Protein AF-A0AA96QFV4-F1 (afdb_monomer)

Solvent-accessible surface area (backbone atoms only — not comparable to full-atom values): 4769 Å² total; per-residue (Å²): 134,60,60,73,77,48,75,64,53,52,48,50,54,51,55,58,47,59,68,19,26,50,96,77,77,25,50,58,66,58,29,54,51,53,52,49,60,59,54,71,40,91,33,56,80,63,82,85,73,88,77,84,79,64,58,73,72,54,34,55,54,50,53,55,48,61,73,68,48,74,76,79,81,78,84,125

pLDDT: mean 79.78, std 14.75, range [44.5, 95.25]

Foldseek 3Di:
DQDADDPVSVVVLVVLLVQQPVVVVHPPVSNVVSVVVVCPPRRNPDDDDDDDQDDDPRNVVVVVVVVVDDDPPPPD

Sequence (76 aa):
MTTPLSPDERRRRRAELRRHHPDLGGDPEAFARTQRAWASRPGAGAEVRFARRPRGVRRVLAWWRARRSPAPRRVV

Mean predicted aligned error: 12.41 Å

Radius of gyration: 17.96 Å; Cα contacts (8 Å, |Δi|>4): 38; chains: 1; bounding box: 40×22×43 Å

Secondary structure (DSSP, 8-state):
--PPPPHHHHHHHHHHHHHT-GGGT--HHHHHHHHHHHHSSTT-S----------THHHHHHHHHHHHSPPP----

Structure (mmCIF, N/CA/C/O backbone):
data_AF-A0AA96QFV4-F1
#
_entry.id   AF-A0AA96QFV4-F1
#
loop_
_atom_site.group_PDB
_atom_site.id
_atom_site.type_symbol
_atom_site.label_atom_id
_atom_site.label_alt_id
_atom_site.label_comp_id
_atom_site.label_asym_id
_atom_site.label_entity_id
_atom_site.label_seq_id
_atom_site.pdbx_PDB_ins_code
_atom_site.Cartn_x
_atom_site.Cartn_y
_atom_site.Cartn_z
_atom_site.occupancy
_atom_site.B_iso_or_equiv
_atom_site.auth_seq_id
_atom_site.auth_comp_id
_atom_site.auth_asym_id
_atom_site.auth_atom_id
_atom_site.pdbx_PDB_model_num
ATOM 1 N N . MET A 1 1 ? 6.438 -12.935 20.379 1.00 44.50 1 MET A N 1
ATOM 2 C CA . MET A 1 1 ? 5.510 -11.808 20.147 1.00 44.50 1 MET A CA 1
ATOM 3 C C . MET A 1 1 ? 5.918 -11.099 18.865 1.00 44.50 1 MET A C 1
ATOM 5 O O . MET A 1 1 ? 7.004 -10.543 18.816 1.00 44.50 1 MET A O 1
ATOM 9 N N . THR A 1 2 ? 5.116 -11.179 17.805 1.00 56.22 2 THR A N 1
ATOM 10 C CA . THR A 1 2 ? 5.352 -10.432 16.559 1.00 56.22 2 THR A CA 1
ATOM 11 C C . THR A 1 2 ? 4.828 -9.012 16.729 1.00 56.22 2 THR A C 1
ATOM 13 O O . THR A 1 2 ? 3.614 -8.804 16.771 1.00 56.22 2 THR A O 1
ATOM 16 N N . THR A 1 3 ? 5.723 -8.038 16.870 1.00 62.22 3 THR A N 1
ATOM 17 C CA . THR A 1 3 ? 5.334 -6.628 16.972 1.00 62.22 3 THR A CA 1
ATOM 18 C C . THR A 1 3 ? 4.686 -6.195 15.654 1.00 62.22 3 THR A C 1
ATOM 20 O O . THR A 1 3 ? 5.301 -6.351 14.597 1.00 62.22 3 THR A O 1
ATOM 23 N N . PRO A 1 4 ? 3.438 -5.692 15.664 1.00 69.88 4 PRO A N 1
ATOM 24 C CA . PRO A 1 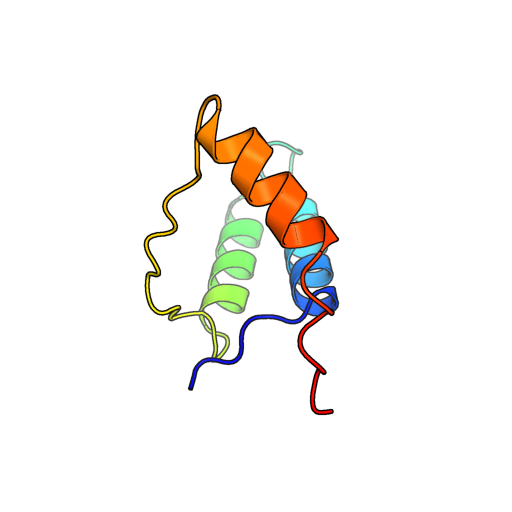4 ? 2.807 -5.204 14.447 1.00 69.88 4 PRO A CA 1
ATOM 25 C C . PRO A 1 4 ? 3.597 -4.012 13.900 1.00 69.88 4 PRO A C 1
ATOM 27 O O . PRO A 1 4 ? 3.962 -3.121 14.665 1.00 69.88 4 PRO A O 1
ATOM 30 N N . LEU A 1 5 ? 3.804 -3.974 12.576 1.00 75.56 5 LEU A N 1
ATOM 31 C CA . LEU A 1 5 ? 4.500 -2.867 11.910 1.00 75.56 5 LEU A CA 1
ATOM 32 C C . LEU A 1 5 ? 3.909 -1.524 12.344 1.00 75.56 5 LEU A C 1
ATOM 34 O O . LEU A 1 5 ? 2.686 -1.301 12.248 1.00 75.56 5 LEU A O 1
ATOM 38 N N . SER A 1 6 ? 4.788 -0.617 12.760 1.00 83.62 6 SER A N 1
ATOM 39 C CA . SER A 1 6 ? 4.413 0.745 13.105 1.00 83.62 6 SER A CA 1
ATOM 40 C C . SER A 1 6 ? 3.771 1.444 11.892 1.00 83.62 6 SER A C 1
ATOM 42 O O . SER A 1 6 ? 3.959 1.032 10.738 1.00 83.62 6 SER A O 1
ATOM 44 N N . PRO A 1 7 ? 2.962 2.499 12.099 1.00 85.19 7 PRO A N 1
ATOM 45 C CA . PRO A 1 7 ? 2.388 3.264 10.993 1.00 85.19 7 PRO A CA 1
ATOM 46 C C . PRO A 1 7 ? 3.427 3.729 9.962 1.00 85.19 7 PRO A C 1
ATOM 48 O O . PRO A 1 7 ? 3.153 3.666 8.758 1.00 85.19 7 PRO A O 1
ATOM 51 N N . ASP A 1 8 ? 4.616 4.114 10.426 1.00 86.75 8 ASP A N 1
ATOM 52 C CA . ASP A 1 8 ? 5.711 4.591 9.583 1.00 86.75 8 ASP A CA 1
ATOM 53 C C . ASP A 1 8 ? 6.360 3.461 8.792 1.00 86.75 8 ASP A C 1
ATOM 55 O O . ASP A 1 8 ? 6.599 3.605 7.594 1.00 86.75 8 ASP A O 1
ATOM 59 N N . GLU A 1 9 ? 6.555 2.294 9.402 1.00 86.31 9 GLU A N 1
ATOM 60 C CA . GLU A 1 9 ? 7.063 1.115 8.696 1.00 86.31 9 GLU A CA 1
ATOM 61 C C . GLU A 1 9 ? 6.091 0.646 7.613 1.00 86.31 9 GLU A C 1
ATOM 63 O O . GLU A 1 9 ? 6.504 0.326 6.498 1.00 86.31 9 GLU A O 1
ATOM 68 N N . ARG A 1 10 ? 4.777 0.688 7.881 1.00 86.56 10 ARG A N 1
ATOM 69 C CA . ARG A 1 10 ? 3.766 0.401 6.851 1.00 86.56 10 ARG A CA 1
ATOM 70 C C . ARG A 1 10 ? 3.824 1.405 5.704 1.00 86.56 10 ARG 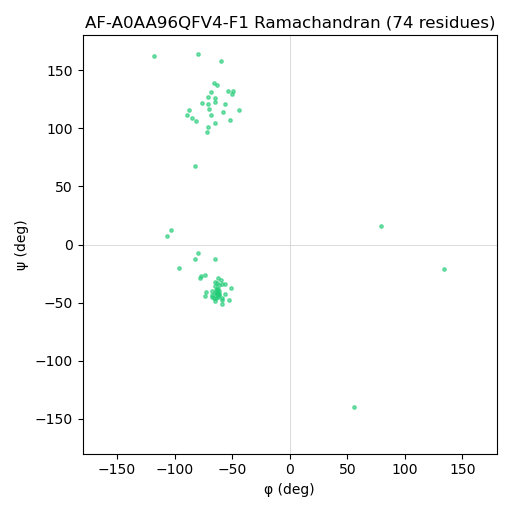A C 1
ATOM 72 O O . ARG A 1 10 ? 3.615 1.023 4.553 1.00 86.56 10 ARG A O 1
ATOM 79 N N . ARG A 1 11 ? 4.067 2.687 5.997 1.00 89.81 11 ARG A N 1
ATOM 80 C CA . ARG A 1 11 ? 4.227 3.725 4.969 1.00 89.81 11 ARG A CA 1
ATOM 81 C C . ARG A 1 11 ? 5.483 3.469 4.134 1.00 89.81 11 ARG A C 1
ATOM 83 O O . ARG A 1 11 ? 5.373 3.500 2.911 1.00 89.81 11 ARG A O 1
ATOM 90 N N . ARG A 1 12 ? 6.617 3.154 4.770 1.00 90.25 12 ARG A N 1
ATOM 91 C CA . ARG A 1 12 ? 7.883 2.808 4.098 1.00 90.25 12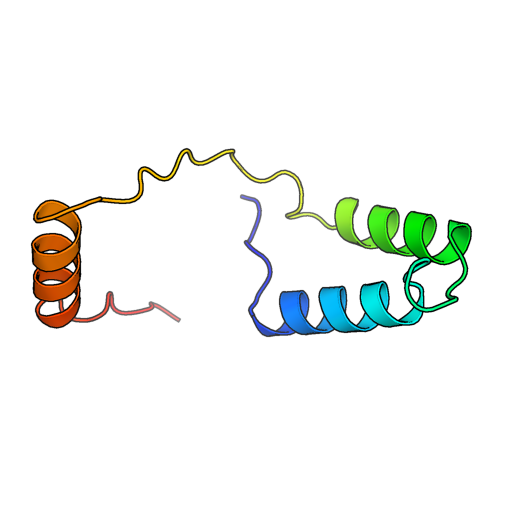 ARG A CA 1
ATOM 92 C C . ARG A 1 12 ? 7.720 1.592 3.189 1.00 90.25 12 ARG A C 1
ATOM 94 O O . ARG A 1 12 ? 7.981 1.704 1.997 1.00 90.25 12 ARG A O 1
ATOM 101 N N . ARG A 1 13 ? 7.152 0.496 3.708 1.00 89.88 13 ARG A N 1
ATOM 102 C CA . ARG A 1 13 ? 6.847 -0.714 2.929 1.00 89.88 13 ARG A CA 1
ATOM 103 C C . ARG A 1 13 ? 6.025 -0.401 1.679 1.00 89.88 13 ARG A C 1
ATOM 105 O O . ARG A 1 13 ? 6.351 -0.867 0.595 1.00 89.88 13 ARG A O 1
ATOM 112 N N . ARG A 1 14 ? 4.952 0.390 1.809 1.00 93.06 14 ARG A N 1
ATOM 113 C CA . ARG A 1 14 ? 4.108 0.753 0.656 1.00 93.06 14 ARG A CA 1
ATOM 114 C C . ARG A 1 14 ? 4.849 1.606 -0.367 1.00 93.06 14 ARG A C 1
ATOM 116 O O . ARG A 1 14 ? 4.651 1.391 -1.556 1.00 93.06 14 ARG A O 1
ATOM 123 N N . ALA A 1 15 ? 5.651 2.570 0.078 1.00 93.56 15 ALA A N 1
ATOM 124 C CA . ALA A 1 15 ? 6.418 3.425 -0.823 1.00 93.56 15 ALA A CA 1
ATOM 125 C C . ALA A 1 15 ? 7.432 2.607 -1.637 1.00 93.56 15 ALA A C 1
ATOM 127 O O . ALA A 1 15 ? 7.521 2.769 -2.850 1.00 93.56 15 ALA A O 1
ATOM 128 N N . GLU A 1 16 ? 8.126 1.679 -0.980 1.00 91.56 16 GLU A N 1
ATOM 129 C CA . GLU A 1 16 ? 9.119 0.813 -1.614 1.00 91.56 16 GLU A CA 1
ATOM 130 C C . GLU A 1 16 ? 8.482 -0.166 -2.609 1.00 91.56 16 GLU A C 1
ATOM 132 O O . GLU A 1 16 ? 8.925 -0.269 -3.748 1.00 91.56 16 GLU A O 1
ATOM 137 N N . LEU A 1 17 ? 7.375 -0.813 -2.227 1.00 92.81 17 LEU A N 1
ATOM 138 C CA . LEU A 1 17 ? 6.631 -1.698 -3.129 1.00 92.81 17 LEU A CA 1
ATOM 139 C C . LEU A 1 17 ? 6.048 -0.949 -4.328 1.00 92.81 17 LEU A C 1
ATOM 141 O O . LEU A 1 17 ? 6.062 -1.465 -5.441 1.00 92.81 17 LEU A O 1
ATOM 145 N N . ARG A 1 18 ? 5.562 0.280 -4.120 1.00 93.81 18 ARG A N 1
ATOM 146 C CA . ARG A 1 18 ? 5.026 1.112 -5.202 1.00 93.81 18 ARG A CA 1
ATOM 147 C C . ARG A 1 18 ? 6.101 1.489 -6.223 1.00 93.81 18 ARG A C 1
ATOM 149 O O . ARG A 1 18 ? 5.778 1.589 -7.398 1.00 93.81 18 ARG A O 1
ATOM 156 N N . ARG A 1 19 ? 7.359 1.661 -5.801 1.00 93.62 19 ARG A N 1
ATOM 157 C CA . ARG A 1 19 ? 8.485 1.986 -6.694 1.00 93.62 19 ARG A CA 1
ATOM 158 C C . ARG A 1 19 ? 8.767 0.888 -7.724 1.00 93.62 19 ARG A C 1
ATOM 160 O O . ARG A 1 19 ? 9.183 1.206 -8.829 1.00 93.62 19 ARG A O 1
ATOM 167 N N . HIS A 1 20 ? 8.544 -0.374 -7.365 1.00 94.06 20 HIS A N 1
ATOM 168 C CA . HIS A 1 20 ? 8.820 -1.527 -8.229 1.00 94.06 20 HIS A CA 1
ATOM 169 C C . HIS A 1 20 ? 7.552 -2.169 -8.809 1.00 94.06 20 HIS A C 1
ATOM 171 O O . HIS A 1 20 ? 7.634 -3.226 -9.415 1.00 94.06 20 HIS A O 1
ATOM 177 N N . HIS A 1 21 ? 6.374 -1.572 -8.616 1.00 93.62 21 HIS A N 1
ATOM 178 C CA . HIS A 1 21 ? 5.113 -2.239 -8.932 1.00 93.62 21 HIS A CA 1
ATOM 179 C C . HIS A 1 21 ? 4.965 -2.519 -10.442 1.00 93.62 21 HIS A C 1
ATOM 181 O O . HIS A 1 21 ? 5.032 -1.565 -11.223 1.00 93.62 21 HIS A O 1
ATOM 187 N N . PRO A 1 22 ? 4.695 -3.769 -10.864 1.00 94.38 22 PRO A N 1
ATOM 188 C CA . PRO A 1 22 ? 4.621 -4.131 -12.283 1.00 94.38 22 PRO A CA 1
ATOM 189 C C . PRO A 1 22 ? 3.516 -3.376 -13.032 1.00 94.38 22 PRO A C 1
ATOM 191 O O . PRO A 1 22 ? 3.761 -2.854 -14.113 1.00 94.38 22 PRO A O 1
ATOM 194 N N . ASP A 1 23 ? 2.346 -3.185 -12.413 1.00 94.31 23 ASP A N 1
ATOM 195 C CA . ASP A 1 23 ? 1.246 -2.409 -13.018 1.00 94.31 23 ASP A CA 1
ATOM 196 C C . ASP A 1 23 ? 1.571 -0.917 -13.227 1.00 94.31 23 ASP A C 1
ATOM 198 O O . ASP A 1 23 ? 0.829 -0.208 -13.899 1.00 94.31 23 ASP A O 1
ATOM 202 N N . LEU A 1 24 ? 2.661 -0.416 -12.636 1.00 93.56 24 LEU A N 1
ATOM 203 C CA . LEU A 1 24 ? 3.159 0.948 -12.838 1.00 93.56 24 LEU A CA 1
ATOM 204 C C . LEU A 1 24 ? 4.377 0.985 -13.779 1.00 93.56 24 LEU A C 1
ATOM 206 O O . LEU A 1 24 ? 5.065 2.002 -13.836 1.00 93.56 24 LEU A O 1
ATOM 210 N N . GLY A 1 25 ? 4.668 -0.117 -14.480 1.00 91.50 25 GLY A N 1
ATOM 211 C CA . GLY A 1 25 ? 5.852 -0.266 -15.331 1.00 91.50 25 GLY A CA 1
ATOM 212 C C . GLY A 1 25 ? 7.140 -0.590 -14.565 1.00 91.50 25 GLY A C 1
ATOM 213 O O . GLY A 1 25 ? 8.230 -0.415 -15.101 1.00 91.50 25 GLY A O 1
ATOM 214 N N . GLY A 1 26 ? 7.037 -1.016 -13.302 1.00 91.69 26 GLY A N 1
ATOM 215 C CA . GLY A 1 26 ? 8.179 -1.447 -12.496 1.00 91.69 26 GLY A CA 1
ATOM 216 C C . GLY A 1 26 ? 8.636 -2.877 -12.803 1.00 91.69 26 GLY A C 1
ATOM 217 O O . GLY A 1 26 ? 7.907 -3.665 -13.400 1.00 91.69 26 GLY A O 1
ATOM 218 N N . ASP A 1 27 ? 9.847 -3.221 -12.360 1.00 95.19 27 ASP A N 1
ATOM 219 C CA . ASP A 1 27 ? 10.413 -4.568 -12.511 1.00 95.19 27 ASP A CA 1
ATOM 220 C C . ASP A 1 27 ? 9.689 -5.592 -11.599 1.00 95.19 27 ASP A C 1
ATOM 222 O O . ASP A 1 27 ? 9.788 -5.484 -10.365 1.00 95.19 27 ASP A O 1
ATOM 226 N N . PRO A 1 28 ? 9.009 -6.613 -12.168 1.00 93.25 28 PRO A N 1
ATOM 227 C CA . PRO A 1 28 ? 8.337 -7.659 -11.398 1.00 93.25 28 PRO A CA 1
ATOM 228 C C . PRO A 1 28 ? 9.282 -8.434 -10.472 1.00 93.25 28 PRO A C 1
ATOM 230 O O . PRO A 1 28 ? 8.887 -8.837 -9.372 1.00 93.25 28 PRO A O 1
ATOM 233 N N . GLU A 1 29 ? 10.538 -8.638 -10.874 1.00 95.25 29 GLU A N 1
ATOM 234 C CA . GLU A 1 29 ? 11.499 -9.362 -10.050 1.00 95.25 29 GLU A CA 1
ATOM 235 C C . GLU A 1 29 ? 11.958 -8.526 -8.860 1.00 95.25 29 GLU A C 1
ATOM 237 O O . GLU A 1 29 ? 11.996 -9.025 -7.730 1.00 95.25 29 GLU A O 1
ATOM 242 N N . ALA A 1 30 ? 12.268 -7.244 -9.083 1.00 92.69 30 ALA A N 1
ATOM 243 C CA . ALA A 1 30 ? 12.554 -6.303 -8.005 1.00 92.69 30 ALA A CA 1
ATOM 244 C C . ALA A 1 30 ? 11.389 -6.239 -7.019 1.00 92.69 30 ALA A C 1
ATOM 246 O O . ALA A 1 30 ? 11.609 -6.322 -5.811 1.00 92.69 30 ALA A O 1
ATOM 247 N N . PHE A 1 31 ? 10.151 -6.204 -7.513 1.00 93.75 31 PHE A N 1
ATOM 248 C CA . PHE A 1 31 ? 8.967 -6.246 -6.665 1.00 93.75 31 PHE A CA 1
ATOM 249 C C . PHE A 1 31 ? 8.912 -7.510 -5.799 1.00 93.75 31 PHE A C 1
ATOM 251 O O . PHE A 1 31 ? 8.711 -7.427 -4.584 1.00 93.75 31 PHE A O 1
ATOM 258 N N . ALA A 1 32 ? 9.137 -8.687 -6.389 1.00 93.06 32 ALA A N 1
ATOM 259 C CA . ALA A 1 32 ? 9.148 -9.955 -5.663 1.00 93.06 32 ALA A CA 1
ATOM 260 C C . ALA A 1 32 ? 10.297 -10.046 -4.640 1.00 93.06 32 ALA A C 1
ATOM 262 O O . ALA A 1 32 ? 10.121 -10.616 -3.557 1.00 93.06 32 ALA A O 1
ATOM 263 N N . ARG A 1 33 ? 11.475 -9.486 -4.948 1.00 93.62 33 ARG A N 1
ATOM 264 C CA . ARG A 1 33 ? 12.604 -9.379 -4.005 1.00 93.62 33 ARG A CA 1
ATOM 265 C C . ARG A 1 33 ? 12.249 -8.471 -2.826 1.00 93.62 33 ARG A C 1
ATOM 267 O O . ARG A 1 33 ? 12.389 -8.894 -1.678 1.00 93.62 33 ARG A O 1
ATOM 274 N N . THR A 1 34 ? 11.704 -7.283 -3.089 1.00 91.44 34 THR A N 1
ATOM 275 C CA . THR A 1 34 ? 11.262 -6.342 -2.049 1.00 91.44 34 THR A CA 1
ATOM 276 C C . THR A 1 34 ? 10.152 -6.940 -1.183 1.00 91.44 34 THR A C 1
ATOM 278 O O . THR A 1 34 ? 10.202 -6.833 0.042 1.00 91.44 34 THR A O 1
ATOM 281 N N . GLN A 1 35 ? 9.171 -7.635 -1.770 1.00 90.56 35 GLN A N 1
ATOM 282 C CA . GLN A 1 35 ? 8.131 -8.322 -0.996 1.00 90.56 35 GLN A CA 1
ATOM 283 C C . GLN A 1 35 ? 8.713 -9.366 -0.038 1.00 90.56 35 GLN A C 1
ATOM 285 O O . GLN A 1 35 ? 8.342 -9.379 1.137 1.00 90.56 35 GLN A O 1
ATOM 290 N N . ARG A 1 36 ? 9.645 -10.205 -0.510 1.00 89.69 36 ARG A N 1
ATOM 291 C CA . ARG A 1 36 ? 10.314 -11.215 0.325 1.00 89.69 36 ARG A CA 1
ATOM 292 C C . ARG A 1 36 ? 11.124 -10.583 1.454 1.00 89.69 36 ARG A C 1
ATOM 294 O O . ARG A 1 36 ? 11.015 -11.041 2.586 1.00 89.69 36 ARG A O 1
ATOM 301 N N . ALA A 1 37 ? 11.850 -9.500 1.181 1.00 87.94 37 ALA A N 1
ATOM 302 C CA 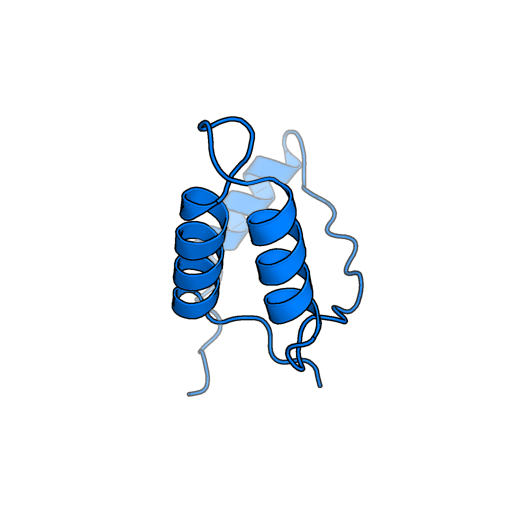. ALA A 1 37 ? 12.618 -8.771 2.192 1.00 87.94 37 ALA A CA 1
ATOM 303 C C . ALA A 1 37 ? 11.736 -8.186 3.310 1.00 87.94 37 ALA A C 1
ATOM 305 O O . ALA A 1 37 ? 12.133 -8.153 4.472 1.00 87.94 37 ALA A O 1
ATOM 306 N N . TRP A 1 38 ? 10.516 -7.747 2.986 1.00 85.31 38 TRP A N 1
ATOM 307 C CA . TRP A 1 38 ? 9.553 -7.295 3.995 1.00 85.31 38 TRP A CA 1
ATOM 308 C C . TRP A 1 38 ? 8.861 -8.445 4.732 1.00 85.31 38 TRP A C 1
ATOM 310 O O . TRP A 1 38 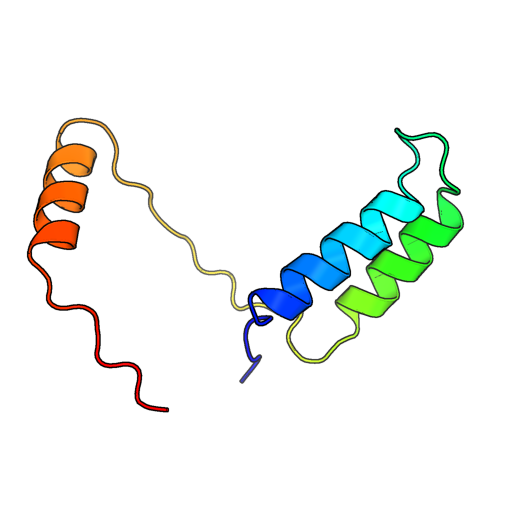? 8.477 -8.269 5.888 1.00 85.31 38 TRP A O 1
ATOM 320 N N . ALA A 1 39 ? 8.703 -9.603 4.088 1.00 78.38 39 ALA A N 1
ATOM 321 C CA . ALA A 1 39 ? 8.116 -10.799 4.686 1.00 78.38 39 ALA A CA 1
ATOM 322 C C . ALA A 1 39 ? 9.083 -11.547 5.620 1.00 78.38 39 ALA A C 1
ATOM 324 O O . ALA A 1 39 ? 8.634 -12.200 6.553 1.00 78.38 39 ALA A O 1
ATOM 325 N N . SER A 1 40 ? 10.398 -11.439 5.415 1.00 71.88 40 SER A N 1
ATOM 326 C CA . SER A 1 40 ? 11.405 -12.046 6.295 1.00 71.88 40 SER A CA 1
ATOM 327 C C . SER A 1 40 ? 11.671 -11.243 7.573 1.00 71.88 40 SER A C 1
ATOM 329 O O . SER A 1 40 ? 12.373 -11.721 8.463 1.00 71.88 40 SER A O 1
ATOM 331 N N . ARG A 1 41 ? 11.103 -10.033 7.710 1.00 67.31 41 ARG A N 1
ATOM 332 C CA . ARG A 1 41 ? 11.249 -9.234 8.935 1.00 67.31 41 ARG A CA 1
ATOM 333 C C . ARG A 1 41 ? 10.491 -9.898 10.098 1.00 67.31 41 ARG A C 1
ATOM 335 O O . ARG A 1 41 ? 9.304 -10.213 9.944 1.00 67.31 41 ARG A O 1
ATOM 342 N N . PRO A 1 42 ? 11.127 -10.069 11.275 1.00 54.50 42 PRO A N 1
ATOM 343 C CA . PRO A 1 42 ? 10.467 -10.616 12.456 1.00 54.50 42 PRO A CA 1
ATOM 344 C C . PRO A 1 42 ? 9.258 -9.742 12.809 1.00 54.50 42 PRO A C 1
ATOM 346 O O . PRO A 1 42 ? 9.395 -8.559 13.103 1.00 54.50 42 PRO A O 1
ATOM 349 N N . GLY A 1 43 ? 8.056 -10.312 12.689 1.00 57.00 43 GLY A N 1
ATOM 350 C CA . GLY A 1 43 ? 6.791 -9.567 12.746 1.00 57.00 43 GLY A CA 1
ATOM 351 C C . GLY A 1 43 ? 5.790 -9.926 11.642 1.00 57.00 43 GLY A C 1
ATOM 352 O O . GLY A 1 43 ? 4.594 -9.697 11.806 1.00 57.00 43 GLY A O 1
ATOM 353 N N . ALA A 1 44 ? 6.254 -10.511 10.532 1.00 54.31 44 ALA A N 1
ATOM 354 C CA . ALA A 1 44 ? 5.420 -10.824 9.367 1.00 54.31 44 ALA A CA 1
ATOM 355 C C . ALA A 1 44 ? 4.608 -12.133 9.475 1.00 54.31 44 ALA A C 1
ATOM 357 O O . ALA A 1 44 ? 3.687 -12.343 8.687 1.00 54.31 44 ALA A O 1
ATOM 358 N N . GLY A 1 45 ? 4.895 -12.985 10.464 1.00 54.78 45 GLY A N 1
ATOM 359 C CA . GLY A 1 45 ? 4.067 -14.140 10.830 1.00 54.78 45 GLY A CA 1
ATOM 360 C C . GLY A 1 45 ? 2.917 -13.717 11.741 1.00 54.78 45 GLY A C 1
ATOM 361 O O . GLY A 1 45 ? 2.935 -13.997 12.935 1.00 54.78 45 GLY A O 1
ATOM 362 N N . ALA A 1 46 ? 1.969 -12.947 11.209 1.00 59.28 46 ALA A N 1
ATOM 363 C CA . ALA A 1 46 ? 0.869 -12.407 11.996 1.00 59.28 46 ALA A CA 1
ATOM 364 C C . ALA A 1 46 ? -0.114 -13.517 12.404 1.00 59.28 46 ALA A C 1
ATOM 366 O O . ALA A 1 46 ? -0.650 -14.223 11.553 1.00 59.28 46 ALA A O 1
ATOM 367 N N . GLU A 1 47 ? -0.393 -13.614 13.706 1.00 60.50 47 GLU A N 1
ATOM 368 C CA . GLU A 1 47 ? -1.578 -14.284 14.247 1.00 60.50 47 GLU A CA 1
ATOM 369 C C . GLU A 1 47 ? -2.810 -13.866 13.422 1.00 60.50 47 GLU A C 1
ATOM 371 O O . GLU A 1 47 ? -3.165 -12.681 13.363 1.00 60.50 47 GLU A O 1
ATOM 376 N N . VAL A 1 48 ? -3.437 -14.821 12.729 1.00 64.62 48 VAL A N 1
ATOM 377 C CA . VAL A 1 48 ? -4.594 -14.547 11.870 1.00 64.62 48 VAL A CA 1
ATOM 378 C C . VAL A 1 48 ? -5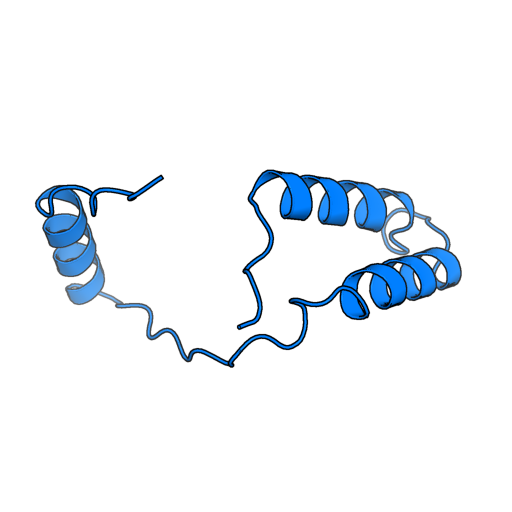.792 -14.239 12.763 1.00 64.62 48 VAL A C 1
ATOM 380 O O . VAL A 1 48 ? -6.471 -15.131 13.266 1.00 64.62 48 VAL A O 1
ATOM 383 N N . ARG A 1 49 ? -6.063 -12.949 12.978 1.00 67.00 49 ARG A N 1
ATOM 384 C CA . ARG A 1 49 ? -7.239 -12.496 13.727 1.00 67.00 49 ARG A CA 1
ATOM 385 C C . ARG A 1 49 ? -8.415 -12.302 12.783 1.00 67.00 49 ARG A C 1
ATOM 387 O O . ARG A 1 49 ? -8.443 -11.363 11.987 1.00 67.00 49 ARG A O 1
ATOM 394 N N . PHE A 1 50 ? -9.423 -13.157 12.912 1.00 74.38 50 PHE A N 1
ATOM 395 C CA . PHE A 1 50 ? -10.689 -12.989 12.208 1.00 74.38 50 PHE A CA 1
ATOM 396 C C . PHE A 1 50 ? -11.462 -11.803 12.795 1.00 74.38 50 PHE A C 1
ATOM 398 O O . PHE A 1 50 ? -12.088 -11.891 13.850 1.00 74.38 50 PHE A O 1
ATOM 405 N N . ALA A 1 51 ? -11.423 -10.662 12.108 1.00 72.94 51 ALA A N 1
ATOM 406 C CA . ALA A 1 51 ? -12.187 -9.485 12.499 1.00 72.94 51 ALA A CA 1
ATOM 407 C C . ALA A 1 51 ? -13.594 -9.528 11.881 1.00 72.94 51 ALA A C 1
ATOM 409 O O . ALA A 1 51 ? -13.763 -9.422 10.665 1.00 72.94 51 ALA A O 1
ATOM 410 N N . ARG A 1 52 ? -14.637 -9.624 12.715 1.00 80.38 52 ARG A N 1
ATOM 411 C CA . ARG A 1 52 ? -16.028 -9.530 12.247 1.00 80.38 52 ARG A CA 1
ATOM 412 C C . ARG A 1 52 ? -16.457 -8.067 12.158 1.00 80.38 52 ARG A C 1
ATOM 414 O O . ARG A 1 52 ? -16.684 -7.414 13.174 1.00 80.38 52 ARG A O 1
ATOM 421 N N . ARG A 1 53 ? -16.611 -7.542 10.938 1.00 77.50 53 ARG A N 1
ATOM 422 C CA . ARG A 1 53 ? -17.082 -6.163 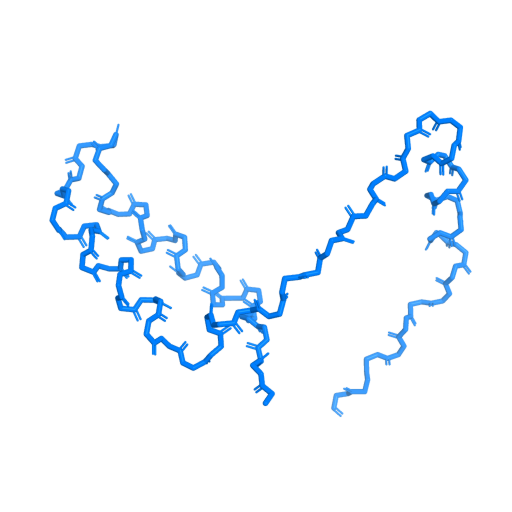10.728 1.00 77.50 53 ARG A CA 1
ATOM 423 C C . ARG A 1 53 ? -18.600 -6.069 10.959 1.00 77.50 53 ARG A C 1
ATOM 425 O O . ARG A 1 53 ? -19.348 -6.759 10.262 1.00 77.50 53 ARG A O 1
ATOM 432 N N . PRO A 1 54 ? -19.086 -5.224 11.887 1.00 84.25 54 PRO A N 1
ATOM 433 C CA . PRO A 1 54 ? -20.520 -5.043 12.083 1.00 84.25 54 PRO A CA 1
ATOM 434 C C . PRO A 1 54 ? -21.157 -4.395 10.843 1.00 84.25 54 PRO A C 1
ATOM 436 O O . PRO A 1 54 ? -20.587 -3.482 10.242 1.00 84.25 54 PRO A O 1
ATOM 439 N N . ARG A 1 55 ? -22.342 -4.880 10.457 1.00 86.19 55 ARG A N 1
ATOM 440 C CA . ARG A 1 55 ? -23.139 -4.395 9.314 1.00 86.19 55 ARG A CA 1
ATOM 441 C C . ARG A 1 55 ? -24.494 -3.851 9.787 1.00 86.19 55 ARG A C 1
ATOM 443 O O . ARG A 1 55 ? -24.913 -4.142 10.908 1.00 86.19 55 ARG A O 1
ATOM 450 N N . GLY A 1 56 ? -25.161 -3.062 8.943 1.00 90.81 56 GLY A N 1
ATOM 451 C CA . GLY A 1 56 ? -26.485 -2.489 9.225 1.00 90.81 56 GLY A CA 1
ATOM 452 C C . GLY A 1 56 ? -26.525 -1.674 10.522 1.00 90.81 56 GLY A C 1
ATOM 453 O O . GLY A 1 56 ? -25.557 -0.992 10.864 1.00 90.81 56 GLY A O 1
ATOM 454 N N . VAL A 1 57 ? -27.610 -1.804 11.287 1.00 91.56 57 VAL A N 1
ATOM 455 C CA . VAL A 1 57 ? -27.809 -1.106 12.574 1.00 91.56 57 VAL A CA 1
ATOM 456 C C . VAL A 1 57 ? -26.674 -1.385 13.570 1.00 91.56 57 VAL A C 1
ATOM 458 O O . VAL A 1 57 ? -26.234 -0.487 14.288 1.00 91.56 57 VAL A O 1
ATOM 461 N N . ARG A 1 58 ? -26.092 -2.594 13.558 1.00 87.44 58 ARG A N 1
ATOM 462 C CA . ARG A 1 58 ? -24.947 -2.932 14.425 1.00 87.44 58 ARG A CA 1
ATOM 463 C C . ARG A 1 58 ? -23.716 -2.074 14.131 1.00 87.44 58 ARG A C 1
ATOM 465 O O . ARG A 1 58 ? -22.925 -1.837 15.040 1.00 87.44 58 ARG A O 1
ATOM 472 N N . ARG A 1 59 ? -23.541 -1.595 12.892 1.00 87.56 59 ARG A N 1
ATOM 473 C CA . ARG A 1 59 ? -22.454 -0.670 12.527 1.00 87.56 59 ARG A CA 1
ATOM 474 C C . ARG A 1 59 ? -22.643 0.691 13.191 1.00 87.56 59 ARG A C 1
ATOM 476 O O . ARG A 1 59 ? -21.675 1.235 13.714 1.00 87.56 59 ARG A O 1
ATOM 483 N N . VAL A 1 60 ? -23.872 1.207 13.189 1.00 90.00 60 VAL A N 1
ATOM 484 C CA . VAL A 1 60 ? -24.217 2.496 13.811 1.00 90.00 60 VAL A CA 1
ATOM 485 C C . VAL A 1 60 ? -23.989 2.429 15.319 1.00 90.00 60 VAL A C 1
ATOM 487 O O . VAL A 1 60 ? -23.302 3.280 15.878 1.00 90.00 60 VAL A O 1
ATOM 490 N N . LEU A 1 61 ? -24.457 1.356 15.964 1.00 90.44 61 LEU A N 1
ATOM 491 C CA . LEU A 1 61 ? -24.234 1.133 17.395 1.00 90.44 61 LEU A CA 1
ATOM 492 C C . LEU A 1 61 ? -22.746 1.002 17.743 1.00 90.44 61 LEU A C 1
ATOM 494 O O . LEU A 1 61 ? -22.293 1.588 18.723 1.00 90.44 61 LEU A O 1
ATOM 498 N N . ALA A 1 62 ? -21.970 0.265 16.943 1.00 87.38 62 ALA A N 1
ATOM 499 C CA . ALA A 1 62 ? -20.530 0.124 17.158 1.00 87.38 62 ALA A CA 1
ATOM 500 C C . ALA A 1 62 ? -19.793 1.466 17.027 1.00 87.38 62 ALA A C 1
ATOM 502 O O . ALA A 1 62 ? -18.933 1.773 17.847 1.00 87.38 62 ALA A O 1
ATOM 503 N N . TRP A 1 63 ? -20.160 2.283 16.038 1.00 86.31 63 TRP A N 1
ATOM 504 C CA . TRP A 1 63 ? -19.621 3.633 15.868 1.00 86.31 63 TRP A CA 1
ATOM 505 C C . TRP A 1 63 ? -19.969 4.547 17.045 1.00 86.31 63 TRP A C 1
ATOM 507 O O . TRP A 1 63 ? -19.110 5.271 17.543 1.00 86.31 63 TRP A O 1
ATOM 517 N N . TRP A 1 64 ? -21.205 4.477 17.538 1.00 89.06 64 TRP A N 1
ATOM 518 C CA . TRP A 1 64 ? -21.641 5.281 18.674 1.00 89.06 64 TRP A CA 1
ATOM 519 C C . TRP A 1 64 ? -20.947 4.870 19.976 1.00 89.06 64 TRP A C 1
ATOM 521 O O . TRP A 1 64 ? -20.507 5.732 20.735 1.00 89.06 64 TRP A O 1
ATOM 531 N N . ARG A 1 65 ? -20.755 3.563 20.206 1.00 85.44 65 ARG A N 1
ATOM 532 C CA . ARG A 1 65 ? -19.944 3.066 21.330 1.00 85.44 65 ARG A CA 1
ATOM 533 C C . ARG A 1 65 ? -18.491 3.511 21.216 1.00 85.44 65 ARG A C 1
ATOM 535 O O . ARG A 1 65 ? -17.949 4.010 22.191 1.00 85.44 65 ARG A O 1
ATOM 542 N N . ALA A 1 66 ? -17.88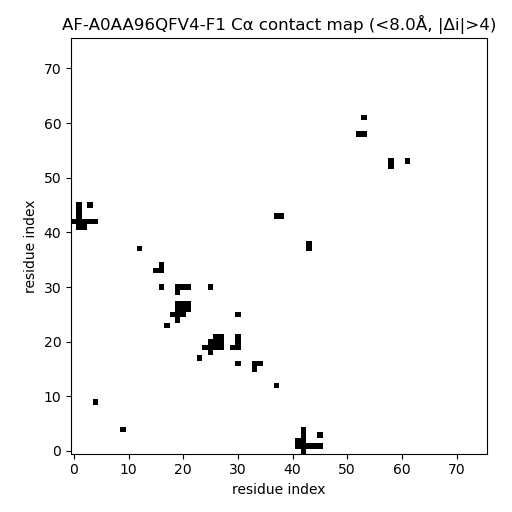9 3.408 20.030 1.00 83.19 66 ALA A N 1
ATOM 543 C CA . ALA A 1 66 ? -16.506 3.829 19.805 1.00 83.19 66 ALA A CA 1
ATOM 544 C C . ALA A 1 66 ? -16.283 5.324 20.093 1.00 83.19 66 ALA A C 1
ATOM 546 O O . ALA A 1 66 ? -15.201 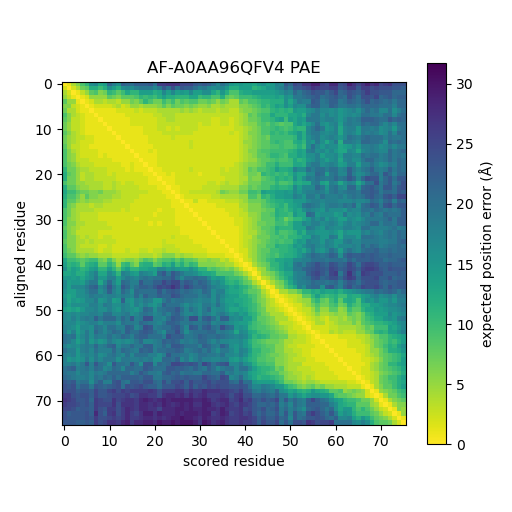5.701 20.523 1.00 83.19 66 ALA A O 1
ATOM 547 N N . ARG A 1 67 ? -17.305 6.167 19.897 1.00 80.44 67 ARG A N 1
ATOM 548 C CA . ARG A 1 67 ? -17.264 7.594 20.260 1.00 80.44 67 ARG A CA 1
ATOM 549 C C . ARG A 1 67 ? -17.355 7.859 21.761 1.00 80.44 67 ARG A C 1
ATOM 551 O O . ARG A 1 67 ? -16.914 8.909 22.206 1.00 80.44 67 ARG A O 1
ATOM 558 N N . ARG A 1 68 ? -17.969 6.950 22.520 1.00 78.56 68 ARG A N 1
ATOM 559 C CA . ARG A 1 68 ? -18.173 7.089 23.971 1.00 78.56 68 ARG A CA 1
ATOM 560 C C . ARG A 1 68 ? -17.117 6.386 24.805 1.00 78.56 68 ARG A C 1
ATOM 562 O O . ARG A 1 68 ? -16.975 6.704 25.979 1.00 78.56 68 ARG A O 1
ATOM 569 N N . SER A 1 69 ? -16.402 5.426 24.232 1.00 68.44 69 SER A N 1
ATOM 570 C CA . SER A 1 69 ? -15.289 4.784 24.914 1.00 68.44 69 SER A CA 1
ATOM 571 C C . SER A 1 69 ? -14.120 5.768 25.015 1.00 68.44 69 SER A C 1
ATOM 573 O O . SER A 1 69 ? -13.632 6.219 23.976 1.00 68.44 69 SER A O 1
ATOM 575 N N . PRO A 1 70 ? -13.642 6.090 26.232 1.00 60.94 70 PRO A N 1
ATOM 576 C CA . PRO A 1 70 ? -12.367 6.768 26.404 1.00 60.94 70 PRO A CA 1
ATOM 577 C C . PRO A 1 70 ? -11.307 5.958 25.664 1.00 60.94 70 PRO A C 1
ATOM 579 O O . PRO A 1 70 ? -11.280 4.729 25.780 1.00 60.94 70 PRO A O 1
ATOM 582 N N . ALA A 1 71 ? -10.477 6.626 24.862 1.00 61.97 71 ALA A N 1
ATOM 583 C CA . ALA A 1 71 ? -9.392 5.959 24.158 1.00 61.97 71 ALA A CA 1
ATOM 584 C C . ALA A 1 71 ? -8.602 5.097 25.162 1.00 61.97 71 ALA A C 1
ATOM 586 O O . ALA A 1 71 ? -8.282 5.595 26.247 1.00 61.97 71 ALA A O 1
ATOM 587 N N . PRO A 1 72 ? -8.304 3.821 24.854 1.00 56.22 72 PRO A N 1
ATOM 588 C CA . PRO A 1 72 ? -7.465 3.024 25.733 1.00 56.22 72 PRO A CA 1
ATOM 589 C C . PRO A 1 72 ? -6.147 3.778 25.913 1.00 56.22 72 PRO A C 1
ATOM 591 O O . PRO A 1 72 ? -5.478 4.097 24.927 1.00 56.22 72 PRO A O 1
ATOM 594 N N . ARG A 1 73 ? -5.823 4.117 27.169 1.00 51.16 73 ARG A N 1
ATOM 595 C CA . ARG A 1 73 ? -4.545 4.725 27.550 1.00 51.16 73 ARG A CA 1
ATOM 596 C C . ARG A 1 73 ? -3.441 3.848 26.967 1.00 51.16 73 ARG A C 1
ATOM 598 O O . ARG A 1 73 ? -3.226 2.726 27.416 1.00 51.16 73 ARG A O 1
ATOM 605 N N . ARG A 1 74 ? -2.785 4.348 25.919 1.00 55.06 74 ARG A N 1
ATOM 606 C CA . ARG A 1 74 ? -1.540 3.784 25.407 1.00 55.06 74 ARG A CA 1
ATOM 607 C C . ARG A 1 74 ? -0.517 3.977 26.519 1.00 55.06 74 ARG A C 1
ATOM 609 O O . ARG A 1 74 ? -0.108 5.105 26.765 1.00 55.06 74 ARG A O 1
ATOM 616 N N . VAL A 1 75 ? -0.183 2.899 27.220 1.00 49.34 75 VAL A N 1
ATOM 617 C CA . VAL A 1 75 ? 1.023 2.855 28.046 1.00 49.34 75 VAL A CA 1
ATOM 618 C C . VAL A 1 75 ? 2.184 2.886 27.052 1.00 49.34 75 VAL A C 1
ATOM 620 O O . VAL A 1 75 ? 2.285 1.994 26.205 1.00 49.34 75 VAL A O 1
ATOM 623 N N . VAL A 1 76 ? 2.915 4.000 27.061 1.00 46.56 76 VAL A N 1
ATOM 624 C CA . VAL A 1 76 ? 4.175 4.203 26.333 1.00 46.56 76 VAL A CA 1
ATOM 625 C C . VAL A 1 76 ? 5.299 3.698 27.215 1.00 46.56 76 VAL A C 1
ATOM 627 O O . VAL A 1 76 ? 5.223 3.981 28.431 1.00 46.56 76 VAL A O 1
#